Protein AF-A0A6A6LQP9-F1 (afdb_monomer_lite)

Secondary structure (DSSP, 8-state):
--HHHHHHHHHHHHHH--SHHHHHHHHHHHHHHHHT-GGGG-HHHHHHTTTS-HHHHHHHHGGG-HHHHHHHHHTHHHHHHHHTT-TTTGGGTS----------------------

pLDDT: mean 73.35, std 22.36, range [30.98, 95.62]

Organism: Hevea brasiliensis (NCBI:txid3981)

Structure (mmCIF, N/CA/C/O backbone):
data_AF-A0A6A6LQ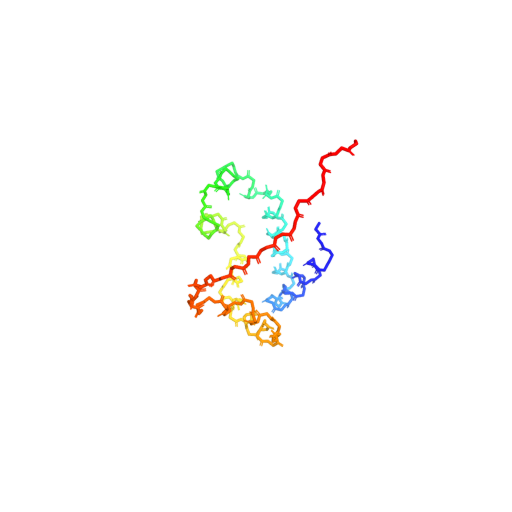P9-F1
#
_entry.id   AF-A0A6A6LQP9-F1
#
loop_
_atom_site.group_PDB
_atom_site.id
_atom_site.type_symbol
_atom_site.label_atom_id
_atom_site.label_alt_id
_atom_site.label_comp_id
_atom_site.label_asym_id
_atom_site.label_entity_id
_atom_site.label_seq_id
_atom_site.pdbx_PDB_ins_code
_atom_site.Cartn_x
_atom_site.Cartn_y
_atom_site.Cartn_z
_atom_site.occupancy
_atom_site.B_iso_or_equiv
_atom_site.auth_seq_id
_atom_site.auth_comp_id
_atom_site.auth_asym_id
_atom_site.auth_atom_id
_atom_site.pdbx_PDB_model_num
ATOM 1 N N . MET A 1 1 ? 0.864 14.397 0.544 1.00 65.31 1 MET A N 1
ATOM 2 C CA . MET A 1 1 ? -0.385 13.623 0.436 1.00 65.31 1 MET A CA 1
ATOM 3 C C . MET A 1 1 ? -1.518 14.597 0.645 1.00 65.31 1 MET A C 1
ATOM 5 O O . MET A 1 1 ? -1.361 15.474 1.483 1.00 65.31 1 MET A O 1
ATOM 9 N N . ASP A 1 2 ? -2.573 14.489 -0.145 1.00 89.94 2 ASP A N 1
ATOM 10 C CA . ASP A 1 2 ? -3.733 15.362 -0.023 1.00 89.94 2 ASP A CA 1
ATOM 11 C C . ASP A 1 2 ? -4.477 15.123 1.314 1.00 89.94 2 ASP A C 1
ATOM 13 O O . ASP A 1 2 ? -4.522 13.990 1.814 1.00 89.94 2 ASP A O 1
ATOM 17 N N . GLU A 1 3 ? -4.971 16.196 1.938 1.00 85.88 3 GLU A N 1
ATOM 18 C CA . GLU A 1 3 ? -5.612 16.149 3.262 1.00 85.88 3 GLU A CA 1
ATOM 19 C C . GLU A 1 3 ? -6.962 15.425 3.217 1.00 85.88 3 GLU A C 1
ATOM 21 O O . GLU A 1 3 ? -7.267 14.626 4.111 1.00 85.88 3 GLU A O 1
ATOM 26 N N . GLU A 1 4 ? -7.736 15.649 2.157 1.00 88.19 4 GLU A N 1
ATOM 27 C CA . GLU A 1 4 ? -9.027 15.007 1.931 1.00 88.19 4 GLU A CA 1
ATOM 28 C C . GLU A 1 4 ? -8.827 13.506 1.717 1.00 88.19 4 GLU A C 1
ATOM 30 O O . GLU A 1 4 ? -9.407 12.694 2.440 1.00 88.19 4 GLU A O 1
ATOM 35 N N . VAL A 1 5 ? -7.880 13.128 0.851 1.00 81.62 5 VAL A N 1
ATOM 36 C CA . VAL A 1 5 ? -7.517 11.718 0.616 1.00 81.62 5 VAL A CA 1
ATOM 37 C C . VAL A 1 5 ? -7.070 11.030 1.908 1.00 81.62 5 VAL A C 1
ATOM 39 O O . VAL A 1 5 ? -7.424 9.880 2.179 1.00 81.62 5 VAL A O 1
ATOM 42 N N . SER A 1 6 ? -6.285 11.723 2.735 1.00 83.69 6 SER A N 1
ATOM 43 C CA . SER A 1 6 ? -5.815 11.176 4.012 1.00 83.69 6 SER A CA 1
ATOM 44 C C . SER A 1 6 ? -6.963 10.973 5.000 1.00 83.69 6 SER A C 1
ATOM 46 O O . SER A 1 6 ? -7.020 9.950 5.687 1.00 83.69 6 SER A O 1
ATOM 48 N N . THR A 1 7 ? -7.888 11.929 5.051 1.00 86.44 7 THR A N 1
ATOM 49 C CA . THR A 1 7 ? -9.069 11.881 5.915 1.00 86.44 7 THR A CA 1
ATOM 50 C C . THR A 1 7 ? -10.018 10.762 5.496 1.00 86.44 7 THR A C 1
ATOM 52 O O . THR A 1 7 ? -10.447 9.976 6.347 1.00 86.44 7 THR A O 1
ATOM 55 N N . GLU A 1 8 ? -10.299 10.629 4.199 1.00 87.38 8 GLU A N 1
ATOM 56 C CA . GLU A 1 8 ? -11.159 9.565 3.677 1.00 87.38 8 GLU A CA 1
ATOM 57 C C . GLU A 1 8 ? -10.548 8.179 3.877 1.00 87.38 8 GLU A C 1
ATOM 59 O O . GLU A 1 8 ? -11.244 7.276 4.344 1.00 87.38 8 GLU A O 1
ATOM 64 N N . ARG A 1 9 ? -9.232 8.008 3.683 1.00 86.94 9 ARG A N 1
ATOM 65 C CA . ARG A 1 9 ? -8.555 6.734 3.995 1.00 86.94 9 ARG A CA 1
ATOM 66 C C . ARG A 1 9 ? -8.800 6.303 5.441 1.00 86.94 9 ARG A C 1
ATOM 68 O O . ARG A 1 9 ? -9.138 5.148 5.696 1.00 86.94 9 ARG A O 1
ATOM 75 N N . ILE A 1 10 ? -8.653 7.226 6.393 1.00 87.62 10 ILE A N 1
ATOM 76 C CA . ILE A 1 10 ? -8.873 6.940 7.817 1.00 87.62 10 ILE A CA 1
ATOM 77 C C . ILE A 1 10 ? -10.328 6.523 8.068 1.00 87.62 10 ILE A C 1
ATOM 79 O O . ILE A 1 10 ? -10.577 5.590 8.836 1.00 87.62 10 ILE A O 1
ATOM 83 N N . LYS A 1 11 ? -11.299 7.184 7.424 1.00 87.88 11 LYS A N 1
ATOM 84 C CA . LYS A 1 11 ? -12.715 6.804 7.522 1.00 87.88 11 LYS A CA 1
ATOM 85 C C . LYS A 1 11 ? -12.961 5.408 6.942 1.00 87.88 11 LYS A C 1
ATOM 87 O O . LYS A 1 11 ? -13.637 4.613 7.589 1.00 87.88 11 LYS A O 1
ATOM 92 N N . CYS A 1 12 ? -12.383 5.079 5.788 1.00 85.94 12 CYS A N 1
ATOM 93 C CA . CYS A 1 12 ? -12.477 3.746 5.189 1.00 85.94 12 CYS A CA 1
ATOM 94 C C . CYS A 1 12 ? -11.889 2.667 6.103 1.00 85.94 12 CYS A C 1
ATOM 96 O O . CYS A 1 12 ? -12.549 1.667 6.366 1.00 85.94 12 CYS A O 1
ATOM 98 N N . PHE A 1 13 ? -10.705 2.889 6.680 1.00 88.06 13 PHE A N 1
ATOM 99 C CA . PHE A 1 13 ? -10.076 1.901 7.565 1.00 88.06 13 PHE A CA 1
ATOM 100 C C . PHE A 1 13 ? -10.887 1.669 8.843 1.00 88.06 13 PHE A C 1
ATOM 102 O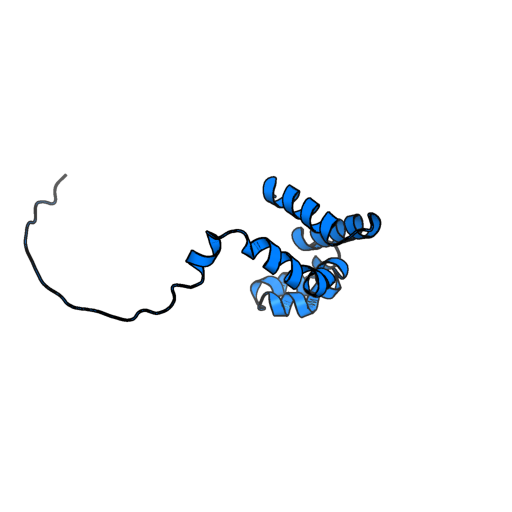 O . PHE A 1 13 ? -10.923 0.549 9.340 1.00 88.06 13 PHE A O 1
ATOM 109 N N . ARG A 1 14 ? -11.586 2.691 9.356 1.00 89.06 14 ARG A N 1
ATOM 110 C CA . ARG A 1 14 ? -12.532 2.528 10.475 1.00 89.06 14 ARG A CA 1
ATOM 111 C C . ARG A 1 14 ? -13.770 1.713 10.126 1.00 89.06 14 ARG A C 1
ATOM 113 O O . ARG A 1 14 ? -14.314 1.078 11.021 1.00 89.06 14 ARG A O 1
ATOM 120 N N . ARG A 1 15 ? -14.216 1.750 8.868 1.00 87.12 15 ARG A N 1
ATOM 121 C CA . ARG A 1 15 ? -15.346 0.941 8.390 1.00 87.12 15 ARG A CA 1
ATOM 122 C C . ARG A 1 15 ? -14.930 -0.513 8.180 1.00 87.12 15 ARG A C 1
ATOM 124 O O . ARG A 1 15 ? -15.614 -1.402 8.664 1.00 87.12 15 ARG A O 1
ATOM 131 N N . ILE A 1 16 ? -13.784 -0.732 7.534 1.00 85.00 16 ILE A N 1
ATOM 132 C CA . ILE A 1 16 ? -13.286 -2.074 7.198 1.00 85.00 16 ILE A CA 1
ATOM 133 C C . ILE A 1 16 ? -12.778 -2.813 8.446 1.00 85.00 16 ILE A C 1
ATOM 135 O O . ILE A 1 16 ? -13.090 -3.984 8.640 1.00 85.00 16 ILE A O 1
ATOM 139 N N . PHE A 1 17 ? -12.027 -2.138 9.323 1.00 87.31 17 PHE A N 1
ATOM 140 C CA . PHE A 1 17 ? -11.453 -2.757 10.518 1.00 87.31 17 PHE A CA 1
ATOM 141 C C . PHE A 1 17 ? -12.088 -2.211 11.790 1.00 87.31 17 PHE A C 1
ATOM 143 O O . PHE A 1 17 ? -11.842 -1.077 12.219 1.00 87.31 17 PHE A O 1
ATOM 150 N N . SER A 1 18 ? -12.857 -3.071 12.454 1.00 86.81 18 SER A N 1
ATOM 151 C CA . SER A 1 18 ? -13.423 -2.770 13.771 1.00 86.81 18 SER A CA 1
ATOM 152 C C . SER A 1 18 ? -12.350 -2.737 14.870 1.00 86.81 18 SER A C 1
ATOM 154 O O . SER A 1 18 ? -12.471 -1.961 15.822 1.00 86.81 18 SER A O 1
ATOM 156 N N . ASN A 1 19 ? -11.270 -3.514 14.726 1.00 91.69 19 ASN A N 1
ATOM 157 C CA . ASN A 1 19 ? -10.161 -3.575 15.678 1.00 91.69 19 ASN A CA 1
ATOM 158 C C . ASN A 1 19 ? -9.161 -2.417 15.462 1.00 91.69 19 ASN A C 1
ATOM 160 O O . ASN A 1 19 ? -8.713 -2.169 14.345 1.00 91.69 19 ASN A O 1
ATOM 164 N N . GLU A 1 20 ? -8.796 -1.707 16.535 1.00 93.56 20 GLU A N 1
ATOM 165 C CA . GLU A 1 20 ? -7.817 -0.606 16.480 1.00 93.56 20 GLU A CA 1
ATOM 166 C C . GLU A 1 20 ? -6.413 -1.077 16.080 1.00 93.56 20 GLU A C 1
ATOM 168 O O . GLU A 1 20 ? -5.758 -0.412 15.283 1.00 93.56 20 GLU A O 1
ATOM 173 N N . ASP A 1 21 ? -5.970 -2.240 16.553 1.00 95.62 21 ASP A N 1
ATOM 174 C CA . ASP A 1 21 ? -4.656 -2.789 16.214 1.00 95.62 21 ASP A CA 1
ATOM 175 C C . ASP A 1 21 ? -4.568 -3.128 14.720 1.00 95.62 21 ASP A C 1
ATOM 177 O O . ASP A 1 21 ? -3.543 -2.889 14.080 1.00 95.62 21 ASP A O 1
ATOM 181 N N . GLU A 1 22 ? -5.657 -3.632 14.129 1.00 94.06 22 GLU A N 1
ATOM 182 C CA . GLU A 1 22 ? -5.745 -3.867 12.682 1.00 94.06 22 GLU A CA 1
ATOM 183 C C . GLU A 1 22 ? -5.702 -2.550 11.903 1.00 94.06 22 GLU A C 1
ATOM 185 O O . GLU A 1 22 ? -4.972 -2.453 10.919 1.00 94.06 22 GLU A O 1
ATOM 190 N N . ARG A 1 23 ? -6.393 -1.500 12.372 1.00 93.50 23 ARG A N 1
ATOM 191 C CA . ARG A 1 23 ? -6.315 -0.162 11.758 1.00 93.50 23 ARG A CA 1
ATOM 192 C C . ARG A 1 23 ? -4.902 0.402 11.782 1.00 93.50 23 ARG A C 1
ATOM 194 O O . ARG A 1 23 ? -4.449 0.940 10.771 1.00 93.50 23 ARG A O 1
ATOM 201 N N . ILE A 1 24 ? -4.214 0.294 12.919 1.00 94.69 24 ILE A N 1
ATOM 202 C CA . ILE A 1 24 ? -2.834 0.767 13.076 1.00 94.69 24 ILE A CA 1
ATOM 203 C C . ILE A 1 24 ? -1.919 0.022 12.105 1.00 94.69 24 ILE A C 1
ATOM 205 O O . ILE A 1 24 ? -1.167 0.655 11.366 1.00 94.69 24 ILE A O 1
ATOM 209 N N . ARG A 1 25 ? -2.027 -1.308 12.050 1.00 95.44 25 ARG A N 1
ATOM 210 C CA . ARG A 1 25 ? -1.217 -2.138 11.152 1.00 95.44 25 ARG A CA 1
ATOM 211 C C . ARG A 1 25 ? -1.511 -1.874 9.678 1.00 95.44 25 ARG A C 1
ATOM 213 O O . ARG A 1 25 ? -0.575 -1.747 8.902 1.00 95.44 25 ARG A O 1
ATOM 220 N N . ALA A 1 26 ? -2.775 -1.718 9.292 1.00 92.94 26 ALA A N 1
ATOM 221 C CA . ALA A 1 26 ? -3.135 -1.373 7.919 1.00 92.94 26 ALA A CA 1
ATOM 222 C C . ALA A 1 26 ? -2.594 0.006 7.511 1.00 92.94 26 ALA A C 1
ATOM 224 O O . ALA A 1 26 ? -2.198 0.211 6.366 1.00 92.94 26 ALA A O 1
ATOM 225 N N . ASN A 1 27 ? -2.544 0.963 8.442 1.00 92.56 27 ASN A N 1
ATOM 226 C CA . ASN A 1 27 ? -1.951 2.278 8.194 1.00 92.56 27 ASN A CA 1
ATOM 227 C C . ASN A 1 27 ? -0.423 2.200 8.050 1.00 92.56 27 ASN A C 1
ATOM 229 O O . ASN A 1 27 ? 0.139 2.897 7.209 1.00 92.56 27 ASN A O 1
ATOM 233 N N . ASP A 1 28 ? 0.239 1.328 8.813 1.00 95.06 28 ASP A N 1
ATOM 234 C CA . ASP A 1 28 ? 1.673 1.054 8.659 1.00 95.06 28 ASP A CA 1
ATOM 235 C C . ASP A 1 28 ? 1.988 0.365 7.319 1.00 95.06 28 ASP A C 1
ATOM 237 O O . ASP A 1 28 ? 2.875 0.802 6.586 1.00 95.06 28 ASP A O 1
ATOM 241 N N . GLU A 1 29 ? 1.203 -0.644 6.929 1.00 95.44 29 GLU A N 1
ATOM 242 C CA . GLU A 1 29 ? 1.293 -1.276 5.607 1.00 95.44 29 GLU A CA 1
ATOM 243 C C . GLU A 1 29 ? 1.103 -0.247 4.484 1.00 95.44 29 GLU A C 1
ATOM 245 O O . GLU A 1 29 ? 1.884 -0.209 3.531 1.00 95.44 29 GLU A O 1
ATOM 250 N N . PHE A 1 30 ? 0.114 0.642 4.624 1.00 92.56 30 PHE A N 1
ATOM 251 C CA . PHE A 1 30 ? -0.142 1.719 3.669 1.00 92.56 30 PHE A CA 1
ATOM 252 C C . PHE A 1 30 ? 1.029 2.699 3.571 1.00 92.56 30 PHE A C 1
ATOM 254 O O . PHE A 1 30 ? 1.397 3.109 2.465 1.00 92.56 30 PHE A O 1
ATOM 261 N N . ALA A 1 31 ? 1.619 3.079 4.706 1.00 93.62 31 ALA A N 1
ATOM 262 C CA . ALA A 1 31 ? 2.786 3.949 4.737 1.00 93.62 31 ALA A CA 1
ATOM 263 C C . ALA A 1 31 ? 3.976 3.287 4.034 1.00 93.62 31 ALA A C 1
ATOM 265 O O . ALA A 1 31 ? 4.596 3.912 3.173 1.00 93.62 31 ALA A O 1
ATOM 266 N N . ASN A 1 32 ? 4.238 2.011 4.329 1.00 93.81 32 ASN A N 1
ATOM 267 C CA . ASN A 1 32 ? 5.323 1.260 3.708 1.00 93.81 32 ASN A CA 1
ATOM 268 C C . ASN A 1 32 ? 5.143 1.106 2.196 1.00 93.81 32 ASN A C 1
ATOM 270 O O . ASN A 1 32 ? 6.079 1.355 1.437 1.00 93.81 32 ASN A O 1
ATOM 274 N N . PHE A 1 33 ? 3.932 0.776 1.746 1.00 92.31 33 PHE A N 1
ATOM 275 C CA . PHE A 1 33 ? 3.593 0.726 0.326 1.00 92.31 33 PHE A CA 1
ATOM 276 C C . PHE A 1 33 ? 3.797 2.088 -0.356 1.00 92.31 33 PHE A C 1
ATOM 278 O O . PHE A 1 33 ? 4.526 2.193 -1.343 1.00 92.31 33 PHE A O 1
ATOM 285 N N . SER A 1 34 ? 3.208 3.150 0.202 1.00 90.06 34 SER A N 1
ATOM 286 C CA . SER A 1 34 ? 3.224 4.493 -0.396 1.00 90.06 34 SER A CA 1
ATOM 287 C C . SER A 1 34 ? 4.627 5.091 -0.478 1.00 90.06 34 SER A C 1
ATOM 289 O O . SER A 1 34 ? 4.950 5.802 -1.430 1.00 90.06 34 SER A O 1
ATOM 291 N N . LEU A 1 35 ? 5.463 4.813 0.523 1.00 92.56 35 LEU A N 1
ATOM 292 C CA . LEU A 1 35 ? 6.835 5.307 0.602 1.00 92.56 35 LEU A CA 1
ATOM 293 C C . LEU A 1 35 ? 7.848 4.373 -0.065 1.00 92.56 35 LEU A C 1
ATOM 295 O O . LEU A 1 35 ? 9.028 4.717 -0.107 1.00 92.56 35 LEU A O 1
ATOM 299 N N . LYS A 1 36 ? 7.410 3.217 -0.587 1.00 94.12 36 LYS A N 1
ATOM 300 C CA . LYS A 1 36 ? 8.292 2.150 -1.088 1.00 94.12 36 LYS A CA 1
ATOM 301 C C . LYS A 1 36 ? 9.357 1.791 -0.046 1.00 94.12 36 LYS A C 1
ATOM 303 O O . LYS A 1 36 ? 10.543 1.700 -0.351 1.00 94.12 36 LYS A O 1
ATOM 308 N N . SER A 1 37 ? 8.929 1.663 1.208 1.00 95.06 37 SER A N 1
ATOM 309 C CA . SER A 1 37 ? 9.778 1.354 2.356 1.00 95.06 37 SER A CA 1
ATOM 310 C C . SER A 1 37 ? 9.494 -0.040 2.907 1.00 95.06 37 SER A C 1
ATOM 312 O O . SER A 1 37 ? 8.550 -0.723 2.498 1.00 95.06 37 SER A O 1
ATOM 314 N N . GLY A 1 38 ? 10.345 -0.486 3.834 1.00 94.12 38 GLY A N 1
ATOM 315 C CA . GLY A 1 38 ? 10.219 -1.808 4.435 1.00 94.12 38 GLY A CA 1
ATOM 316 C C . GLY A 1 38 ? 10.263 -2.902 3.358 1.00 94.12 38 GLY A C 1
ATOM 317 O O . GLY A 1 38 ? 11.159 -2.867 2.513 1.00 94.12 38 GLY A O 1
ATOM 318 N N . PRO A 1 39 ? 9.304 -3.841 3.333 1.00 90.75 39 PRO A N 1
ATOM 319 C CA . PRO A 1 39 ? 9.273 -4.895 2.320 1.00 90.75 39 PRO A CA 1
ATOM 320 C C . PRO A 1 39 ? 9.083 -4.393 0.878 1.00 90.75 39 PRO A C 1
ATOM 322 O O . PRO A 1 39 ? 9.483 -5.071 -0.061 1.00 90.75 39 PRO A O 1
ATOM 325 N N . PHE A 1 40 ? 8.507 -3.200 0.684 1.00 93.56 40 PHE A N 1
ATOM 326 C CA . PHE A 1 40 ? 8.317 -2.609 -0.647 1.00 93.56 40 PHE A CA 1
ATOM 327 C C . PHE A 1 40 ? 9.560 -1.879 -1.173 1.00 93.56 40 PHE A C 1
ATOM 329 O O . PHE A 1 40 ? 9.571 -1.484 -2.338 1.00 93.56 40 PHE A O 1
ATOM 336 N N . ALA A 1 41 ? 10.602 -1.729 -0.345 1.00 95.50 41 ALA A N 1
ATOM 337 C CA . ALA A 1 41 ? 11.896 -1.179 -0.755 1.00 95.50 41 ALA A CA 1
ATOM 338 C C . ALA A 1 41 ? 12.749 -2.168 -1.564 1.00 95.50 41 ALA A C 1
ATOM 340 O O . ALA A 1 41 ? 13.849 -1.821 -1.997 1.00 95.50 41 ALA A O 1
ATOM 341 N N . ASP A 1 42 ? 12.272 -3.404 -1.725 1.00 94.19 42 ASP A N 1
ATOM 342 C CA . ASP A 1 42 ? 12.962 -4.435 -2.480 1.00 94.19 42 ASP A CA 1
ATOM 343 C C . ASP A 1 42 ? 13.236 -3.972 -3.933 1.00 94.19 42 ASP A C 1
ATOM 345 O O . ASP A 1 42 ? 12.331 -3.446 -4.594 1.00 94.19 42 ASP A O 1
ATOM 349 N N . PRO A 1 43 ? 14.472 -4.119 -4.448 1.00 95.06 43 PRO A N 1
ATOM 350 C CA . PRO A 1 43 ? 14.815 -3.668 -5.794 1.00 95.06 43 PRO A CA 1
ATOM 351 C C . PRO A 1 43 ? 13.985 -4.320 -6.903 1.00 95.06 43 PRO A C 1
ATOM 353 O O . PRO A 1 43 ? 13.681 -3.643 -7.887 1.00 95.06 43 PRO A O 1
ATOM 356 N N . ASP A 1 44 ? 13.591 -5.587 -6.751 1.00 93.25 44 ASP A N 1
ATOM 357 C CA . ASP A 1 44 ? 12.763 -6.283 -7.738 1.00 93.25 44 ASP A CA 1
ATOM 358 C C . ASP A 1 44 ? 11.323 -5.755 -7.689 1.00 93.25 44 ASP A C 1
ATOM 360 O O . ASP A 1 44 ? 10.714 -5.499 -8.733 1.00 93.25 44 ASP A O 1
ATOM 364 N N . SER A 1 45 ? 10.802 -5.486 -6.487 1.00 93.25 45 SER A N 1
ATOM 365 C CA . SER A 1 45 ? 9.529 -4.780 -6.276 1.00 93.25 45 SER A CA 1
ATOM 366 C C . SER A 1 45 ? 9.533 -3.394 -6.940 1.00 93.25 45 SER A C 1
ATOM 368 O O . SER A 1 45 ? 8.681 -3.099 -7.781 1.00 93.25 45 SER A O 1
ATOM 370 N N . ILE A 1 46 ? 10.523 -2.544 -6.652 1.00 93.94 46 ILE A N 1
ATOM 371 C CA . ILE A 1 46 ? 10.596 -1.185 -7.220 1.00 93.94 46 ILE A CA 1
ATOM 372 C C . ILE A 1 46 ? 10.814 -1.225 -8.737 1.00 93.94 46 ILE A C 1
ATOM 374 O O . ILE A 1 46 ? 10.154 -0.490 -9.476 1.00 93.94 46 ILE A O 1
ATOM 378 N N . GLY A 1 47 ? 11.739 -2.068 -9.204 1.00 94.12 47 GLY A N 1
ATOM 379 C CA . GLY A 1 47 ? 12.116 -2.163 -10.613 1.00 94.12 47 GLY A CA 1
ATOM 380 C C . GLY A 1 47 ? 10.981 -2.667 -11.503 1.00 94.12 47 GLY A C 1
ATOM 381 O O . GLY A 1 47 ? 10.879 -2.268 -12.662 1.00 94.12 47 GLY A O 1
ATOM 382 N N . SER A 1 48 ? 10.090 -3.494 -10.958 1.00 92.88 48 SER A N 1
ATOM 383 C CA . SER A 1 48 ? 8.950 -4.042 -11.693 1.00 92.88 48 SER A CA 1
ATOM 384 C C . SER A 1 48 ? 7.712 -3.140 -11.708 1.00 92.88 48 SER A C 1
ATOM 386 O O . SER A 1 48 ? 6.854 -3.333 -12.570 1.00 92.88 48 SER A O 1
ATOM 388 N N . MET A 1 49 ? 7.626 -2.129 -10.834 1.00 88.62 49 MET A N 1
ATOM 389 C CA . MET A 1 49 ? 6.436 -1.276 -10.658 1.00 88.62 49 MET A CA 1
ATOM 390 C C . MET A 1 49 ? 5.982 -0.562 -11.941 1.00 88.62 49 MET A C 1
ATOM 392 O O . MET A 1 49 ? 4.796 -0.310 -12.127 1.00 88.62 49 MET A O 1
ATOM 396 N N . TYR A 1 50 ? 6.924 -0.229 -12.823 1.00 85.31 50 TYR A N 1
ATOM 397 C CA . TYR A 1 50 ? 6.654 0.495 -14.073 1.00 85.31 50 TYR A CA 1
ATOM 398 C C . TYR A 1 50 ? 6.669 -0.403 -15.315 1.00 85.31 50 TYR A C 1
ATOM 400 O O . TYR A 1 50 ? 6.446 0.072 -16.425 1.00 85.31 50 TYR A O 1
ATOM 408 N N . VAL A 1 51 ? 6.979 -1.687 -15.136 1.00 93.00 51 VAL A N 1
ATOM 409 C CA . VAL A 1 51 ? 7.165 -2.655 -16.226 1.00 93.00 51 VAL A CA 1
ATOM 410 C C . VAL A 1 51 ? 6.023 -3.663 -16.256 1.00 93.00 51 VAL A C 1
ATOM 412 O O . VAL A 1 51 ? 5.598 -4.099 -17.324 1.00 93.00 51 VAL A O 1
ATOM 415 N N . ILE A 1 52 ? 5.533 -4.048 -15.080 1.00 92.25 52 ILE A N 1
ATOM 416 C CA . ILE A 1 52 ? 4.467 -5.026 -14.913 1.00 92.25 52 ILE A CA 1
ATOM 417 C C . ILE A 1 52 ? 3.133 -4.290 -14.746 1.00 92.25 52 ILE A C 1
ATOM 419 O O . ILE A 1 52 ? 3.068 -3.226 -14.138 1.00 92.25 52 ILE A O 1
ATOM 423 N N . ASP A 1 53 ? 2.060 -4.881 -15.278 1.00 92.50 53 ASP A N 1
ATOM 424 C CA . ASP A 1 53 ? 0.691 -4.435 -15.011 1.00 92.50 53 ASP A CA 1
ATOM 425 C C . ASP A 1 53 ? 0.445 -4.282 -13.491 1.00 92.50 53 ASP A C 1
ATOM 427 O O . ASP A 1 53 ? 0.803 -5.193 -12.736 1.00 92.50 53 ASP A O 1
ATOM 431 N N . PRO A 1 54 ? -0.191 -3.190 -13.022 1.00 88.38 54 PRO A N 1
ATOM 432 C CA . PRO A 1 54 ? -0.364 -2.934 -11.593 1.00 88.38 54 PRO A CA 1
ATOM 433 C C . PRO A 1 54 ? -1.033 -4.073 -10.816 1.00 88.38 54 PRO A C 1
ATOM 435 O O . PRO A 1 54 ? -0.635 -4.344 -9.684 1.00 88.38 54 PRO A O 1
ATOM 438 N N . ARG A 1 55 ? -2.002 -4.791 -11.408 1.00 88.12 55 ARG A N 1
ATOM 439 C CA . ARG A 1 55 ? -2.661 -5.923 -10.733 1.00 88.12 55 ARG A CA 1
ATOM 440 C C . ARG A 1 55 ? -1.729 -7.118 -10.610 1.00 88.12 55 ARG A C 1
ATOM 442 O O . ARG A 1 55 ? -1.710 -7.779 -9.578 1.00 88.12 55 ARG A O 1
ATOM 449 N N . LYS A 1 56 ? -0.929 -7.391 -11.644 1.00 90.94 56 LYS A N 1
ATOM 450 C CA . LYS A 1 56 ? 0.093 -8.448 -11.592 1.00 90.94 56 LYS A CA 1
ATOM 451 C C . LYS A 1 56 ? 1.202 -8.110 -10.598 1.00 90.94 56 LYS A C 1
ATOM 453 O O . LYS A 1 56 ? 1.625 -8.990 -9.858 1.00 90.94 56 LYS A O 1
ATOM 458 N N . TRP A 1 57 ? 1.637 -6.851 -10.548 1.00 93.94 57 TRP A N 1
ATOM 459 C CA . TRP A 1 57 ? 2.595 -6.387 -9.544 1.00 93.94 57 TRP A CA 1
ATOM 460 C C . TRP A 1 57 ? 2.039 -6.580 -8.131 1.00 93.94 57 TRP A C 1
ATOM 462 O O . TRP A 1 57 ? 2.699 -7.177 -7.281 1.00 93.94 57 TRP A O 1
ATOM 472 N N . TRP A 1 58 ? 0.788 -6.164 -7.909 1.00 92.69 58 TRP A N 1
ATOM 473 C CA . TRP A 1 58 ? 0.106 -6.346 -6.631 1.00 92.69 58 TRP A CA 1
ATOM 474 C C . TRP A 1 58 ? -0.020 -7.827 -6.254 1.00 92.69 58 TRP A C 1
ATOM 476 O O . TRP A 1 58 ? 0.280 -8.189 -5.125 1.00 92.69 58 TRP A O 1
ATOM 486 N N . ALA A 1 59 ? -0.325 -8.717 -7.200 1.00 91.00 59 ALA A N 1
ATOM 487 C CA . ALA A 1 59 ? -0.359 -10.158 -6.942 1.00 91.00 59 ALA A CA 1
ATOM 488 C C . ALA A 1 59 ? 1.007 -10.751 -6.531 1.00 91.00 59 ALA A C 1
ATOM 490 O O . ALA A 1 59 ? 1.048 -11.736 -5.796 1.00 91.00 59 ALA A O 1
ATOM 491 N N . CYS A 1 60 ? 2.122 -10.179 -6.998 1.00 91.69 60 CYS A N 1
ATOM 492 C CA . CYS A 1 60 ? 3.470 -10.654 -6.672 1.00 91.69 60 CYS A CA 1
ATOM 493 C C . CYS A 1 60 ? 4.013 -10.092 -5.350 1.00 91.69 60 CYS A C 1
ATOM 495 O O . CYS A 1 60 ? 4.675 -10.820 -4.614 1.00 91.69 60 CYS A O 1
ATOM 497 N N . PHE A 1 61 ? 3.757 -8.814 -5.055 1.00 92.94 61 PHE A N 1
ATOM 498 C CA . PHE A 1 61 ? 4.387 -8.106 -3.930 1.00 92.94 61 PHE A CA 1
ATOM 499 C C . PHE A 1 61 ? 3.404 -7.671 -2.835 1.00 92.94 61 PHE A C 1
ATOM 501 O O . PHE A 1 61 ? 3.831 -7.357 -1.722 1.00 92.94 61 PHE A O 1
ATOM 508 N N . GLY A 1 62 ? 2.098 -7.690 -3.114 1.00 91.06 62 GLY A N 1
ATOM 509 C CA . GLY A 1 62 ? 1.024 -7.283 -2.202 1.00 91.06 62 GLY A CA 1
ATOM 510 C C . GLY A 1 62 ? 0.880 -8.178 -0.971 1.00 91.06 62 GLY A C 1
ATOM 511 O O . GLY A 1 62 ? 0.378 -7.728 0.055 1.00 91.06 62 GLY A O 1
ATOM 512 N N . SER A 1 63 ? 1.452 -9.389 -0.983 1.00 92.88 63 SER A N 1
ATOM 513 C CA . SER A 1 63 ? 1.542 -10.247 0.210 1.00 92.88 63 SER A CA 1
ATOM 514 C C . SER A 1 63 ? 2.305 -9.603 1.374 1.00 92.88 63 SER A C 1
ATOM 516 O O . SER A 1 63 ? 2.167 -10.043 2.513 1.00 92.88 63 SER A O 1
ATOM 518 N N . ASN A 1 64 ? 3.108 -8.567 1.106 1.00 93.31 64 ASN A N 1
ATOM 519 C CA . ASN A 1 64 ? 3.775 -7.766 2.133 1.00 93.31 64 ASN A CA 1
ATOM 520 C C . ASN A 1 64 ? 2.847 -6.776 2.857 1.00 93.31 64 ASN A C 1
ATOM 522 O O . ASN A 1 64 ? 3.259 -6.171 3.845 1.00 93.31 64 ASN A O 1
ATOM 526 N N . ALA A 1 65 ? 1.614 -6.613 2.381 1.00 94.44 65 ALA A N 1
ATOM 527 C CA . ALA A 1 65 ? 0.566 -5.818 3.001 1.00 94.44 65 ALA A CA 1
ATOM 528 C C . ALA A 1 65 ? -0.717 -6.661 3.149 1.00 94.44 65 ALA A C 1
ATOM 530 O O . ALA A 1 65 ? -1.704 -6.426 2.446 1.00 94.44 65 ALA A O 1
ATOM 531 N N . PRO A 1 66 ? -0.714 -7.693 4.015 1.00 93.06 66 PRO A N 1
ATOM 532 C CA . PRO A 1 66 ? -1.817 -8.646 4.114 1.00 93.06 66 PRO A CA 1
ATOM 533 C C . PRO A 1 66 ? -3.153 -8.011 4.526 1.00 93.06 66 PRO A C 1
ATOM 535 O O . PRO A 1 66 ? -4.198 -8.471 4.065 1.00 93.06 66 PRO A O 1
ATOM 538 N N . LEU A 1 67 ? -3.154 -6.961 5.356 1.00 92.38 67 LEU A N 1
ATOM 539 C CA . LEU A 1 67 ? -4.394 -6.272 5.721 1.00 92.38 67 LEU A CA 1
ATOM 540 C C . LEU A 1 67 ? -4.924 -5.459 4.543 1.00 92.38 67 LEU A C 1
ATOM 542 O O . LEU A 1 67 ? -6.121 -5.520 4.272 1.00 92.38 67 LEU A O 1
ATOM 546 N N . LEU A 1 68 ? -4.056 -4.768 3.798 1.00 90.00 68 LEU A N 1
ATOM 547 C CA . LEU A 1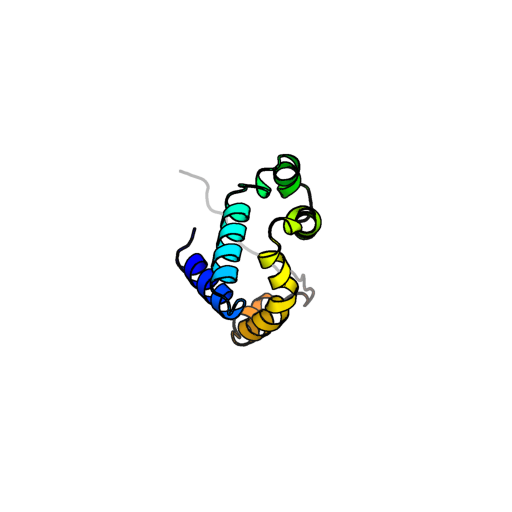 68 ? -4.474 -4.082 2.569 1.00 90.00 68 LEU A CA 1
ATOM 548 C C . LEU A 1 68 ? -4.980 -5.065 1.507 1.00 90.00 68 LEU A C 1
ATOM 550 O O . LEU A 1 68 ? -5.998 -4.802 0.875 1.00 90.00 68 LEU A O 1
ATOM 554 N N . GLN A 1 69 ? -4.324 -6.217 1.345 1.00 89.00 69 GLN A N 1
ATOM 555 C CA . GLN A 1 69 ? -4.761 -7.264 0.420 1.00 89.00 69 GLN A CA 1
ATOM 556 C C . GLN A 1 69 ? -6.143 -7.815 0.805 1.00 89.00 69 GLN A C 1
ATOM 558 O O . GLN A 1 69 ? -6.969 -8.068 -0.065 1.00 89.00 69 GLN A O 1
ATOM 563 N N . SER A 1 70 ? -6.429 -7.953 2.105 1.00 85.38 70 SER A N 1
ATOM 564 C CA . SER A 1 70 ? -7.735 -8.431 2.585 1.00 85.38 70 SER A CA 1
ATOM 565 C C . SER A 1 70 ? -8.893 -7.465 2.299 1.00 85.38 70 SER A C 1
ATOM 567 O O . SER A 1 70 ? -10.043 -7.892 2.211 1.00 85.38 70 SER A O 1
ATOM 569 N N . MET A 1 71 ? -8.609 -6.173 2.086 1.00 77.19 71 MET A N 1
ATOM 570 C CA . MET A 1 71 ? -9.630 -5.190 1.697 1.00 77.19 71 MET A CA 1
ATOM 571 C C . MET A 1 71 ? -10.192 -5.451 0.302 1.00 77.19 71 MET A C 1
ATOM 573 O O . MET A 1 71 ? -11.304 -5.022 0.016 1.00 77.19 71 MET A O 1
ATOM 577 N N . GLU A 1 72 ? -9.445 -6.124 -0.573 1.00 64.75 72 GLU A N 1
ATOM 578 C CA . GLU A 1 72 ? -9.926 -6.471 -1.912 1.00 64.75 72 GLU A CA 1
ATOM 579 C C . GLU A 1 72 ? -11.114 -7.444 -1.837 1.00 64.75 72 GLU A C 1
ATOM 581 O O . GLU A 1 72 ? -12.056 -7.337 -2.616 1.00 64.75 72 GLU A O 1
ATOM 586 N N . ASP A 1 73 ? -11.110 -8.326 -0.836 1.00 58.12 73 ASP A N 1
ATOM 587 C CA . ASP A 1 73 ? -12.153 -9.331 -0.615 1.00 58.12 73 ASP A CA 1
ATOM 588 C C . ASP A 1 73 ? -13.333 -8.775 0.209 1.00 58.12 73 ASP A C 1
ATOM 590 O O . ASP A 1 73 ? -14.494 -9.085 -0.047 1.00 58.12 73 ASP A O 1
ATOM 594 N N . VAL A 1 74 ? -13.055 -7.889 1.176 1.00 53.34 74 VAL A N 1
ATOM 595 C CA . VAL A 1 74 ? -14.072 -7.338 2.096 1.00 53.34 74 VAL A CA 1
ATOM 596 C C . VAL A 1 74 ? -14.681 -6.02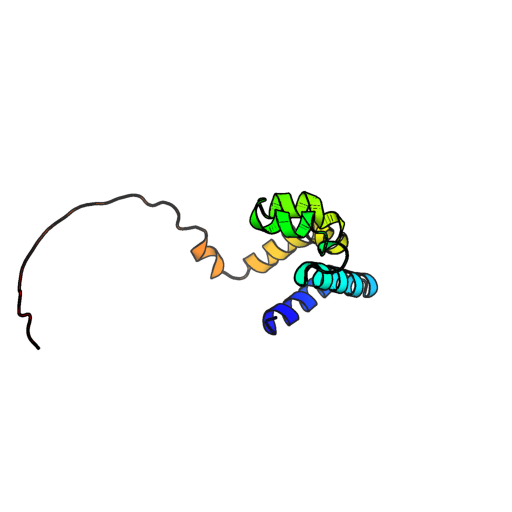0 1.594 1.00 53.34 74 VAL A C 1
ATOM 598 O O . VAL A 1 74 ? -15.870 -5.770 1.771 1.00 53.34 74 VAL A O 1
ATOM 601 N N . GLY A 1 75 ? -13.881 -5.159 0.965 1.00 49.34 75 GLY A N 1
ATOM 602 C CA . GLY A 1 75 ? -14.217 -3.761 0.682 1.00 49.34 75 GLY A CA 1
ATOM 603 C C . GLY A 1 75 ? -14.655 -3.465 -0.751 1.00 49.34 75 GLY A C 1
ATOM 604 O O . GLY A 1 75 ? -15.369 -2.488 -0.954 1.00 49.34 75 GLY A O 1
ATOM 605 N N . VAL A 1 76 ? -14.306 -4.288 -1.749 1.00 52.59 76 VAL A N 1
ATOM 606 C CA . VAL A 1 76 ? -14.740 -4.048 -3.144 1.00 52.59 76 VAL A CA 1
ATOM 607 C C . VAL A 1 76 ? -16.263 -4.157 -3.279 1.00 52.59 76 VAL A C 1
ATOM 609 O O . VAL A 1 76 ? -16.871 -3.381 -4.011 1.00 52.59 76 VAL A O 1
ATOM 612 N N . LEU A 1 77 ? -16.899 -5.058 -2.524 1.00 45.38 77 LEU A N 1
ATOM 613 C CA . LEU A 1 77 ? -18.353 -5.246 -2.558 1.00 45.38 77 LEU A CA 1
ATOM 614 C C . LEU A 1 77 ? -19.120 -4.186 -1.752 1.00 45.38 77 LEU A C 1
ATOM 616 O O . LEU A 1 77 ? -20.241 -3.841 -2.116 1.00 45.38 77 LEU A O 1
ATOM 620 N N . GLU A 1 78 ? -18.542 -3.637 -0.683 1.00 46.22 78 GLU A N 1
ATOM 621 C CA . GLU A 1 78 ? -19.201 -2.605 0.131 1.00 46.22 78 GLU A CA 1
ATOM 622 C C . GLU A 1 78 ? -18.940 -1.185 -0.403 1.00 46.22 78 GLU A C 1
ATOM 624 O O . GLU A 1 78 ? -19.836 -0.346 -0.396 1.00 46.22 78 GLU A O 1
ATOM 629 N N . PHE A 1 79 ? -17.748 -0.920 -0.949 1.00 47.72 79 PHE A N 1
ATOM 630 C CA . PHE A 1 79 ? -17.388 0.381 -1.523 1.00 47.72 79 PHE A CA 1
ATOM 631 C C . PHE A 1 79 ? -18.058 0.626 -2.880 1.00 47.72 79 PHE A C 1
ATOM 633 O O . PHE A 1 79 ? -18.471 1.750 -3.148 1.00 47.72 79 PHE A O 1
ATOM 640 N N . ALA A 1 80 ? -18.253 -0.414 -3.704 1.00 49.59 80 ALA A N 1
ATOM 641 C CA . ALA A 1 80 ? -19.078 -0.302 -4.909 1.00 49.59 80 ALA A CA 1
ATOM 642 C C . ALA A 1 80 ? -20.535 0.055 -4.565 1.00 49.59 80 ALA A C 1
ATOM 644 O O . ALA A 1 80 ? -21.136 0.865 -5.259 1.00 49.59 80 ALA A O 1
ATOM 645 N N . ASN A 1 81 ? -21.071 -0.475 -3.458 1.00 48.44 81 ASN A N 1
ATOM 646 C CA . ASN A 1 81 ? -22.406 -0.111 -2.974 1.00 48.44 81 ASN A CA 1
ATOM 647 C C . ASN A 1 81 ? -22.477 1.323 -2.416 1.00 48.44 81 ASN A C 1
ATOM 649 O O . ASN A 1 81 ? -23.526 1.942 -2.521 1.00 48.44 81 ASN A O 1
ATOM 653 N N . LEU A 1 82 ? -21.387 1.871 -1.864 1.00 44.16 82 LEU A N 1
ATOM 654 C CA . LEU A 1 82 ? -21.340 3.258 -1.367 1.00 44.16 82 LEU A CA 1
ATOM 655 C C . LEU A 1 82 ? -21.030 4.292 -2.464 1.00 44.16 82 LEU A C 1
ATOM 657 O O . LEU A 1 82 ? -21.453 5.436 -2.351 1.00 44.16 82 LEU A O 1
ATOM 661 N N . SER A 1 83 ? -20.321 3.896 -3.525 1.00 45.88 83 SER A N 1
ATOM 662 C CA . SER A 1 83 ? -20.096 4.724 -4.720 1.00 45.88 83 SER A CA 1
ATOM 663 C C . SER A 1 83 ? -21.313 4.764 -5.660 1.00 45.88 83 SER A C 1
ATOM 665 O O . SER A 1 83 ? -21.329 5.579 -6.576 1.00 45.88 83 SER A O 1
ATOM 667 N N . LEU A 1 84 ? -22.308 3.890 -5.458 1.00 43.47 84 LEU A N 1
ATOM 668 C CA . LEU A 1 84 ? -23.544 3.804 -6.251 1.00 43.47 84 LEU A CA 1
ATOM 669 C C . LEU A 1 84 ? -24.620 4.832 -5.848 1.00 43.47 84 LEU A C 1
AT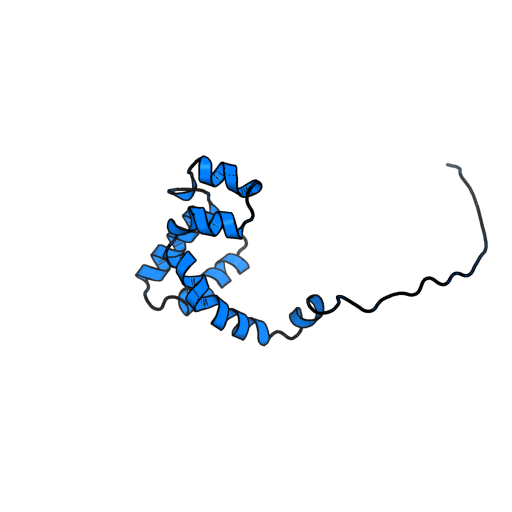OM 671 O O . LEU A 1 84 ? -25.589 4.998 -6.582 1.00 43.47 84 LEU A O 1
ATOM 675 N N . ASP A 1 85 ? -24.455 5.541 -4.725 1.00 48.53 85 ASP A N 1
ATOM 676 C CA . ASP A 1 85 ? -25.369 6.618 -4.303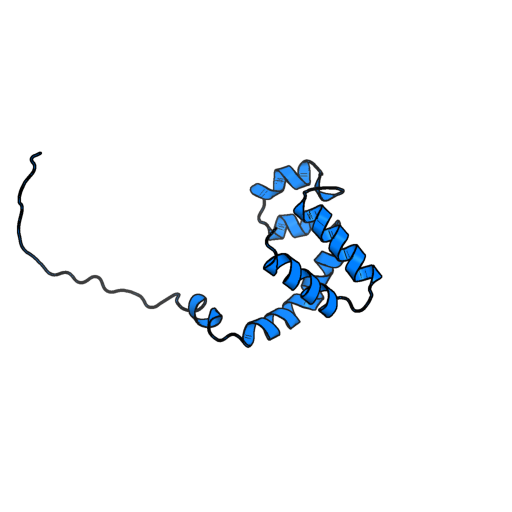 1.00 48.53 85 ASP A CA 1
ATOM 677 C C . ASP A 1 85 ? -24.963 8.007 -4.853 1.00 48.53 85 ASP A C 1
ATOM 679 O O . ASP A 1 85 ? -25.626 9.007 -4.568 1.00 48.53 85 ASP A O 1
ATOM 683 N N . GLU A 1 86 ? -23.901 8.090 -5.666 1.00 55.81 86 GLU A N 1
ATOM 684 C CA . GLU A 1 86 ? -23.482 9.312 -6.368 1.00 55.81 86 GLU A CA 1
ATOM 685 C C . GLU A 1 86 ? -23.857 9.241 -7.867 1.00 55.81 86 GLU A C 1
ATOM 687 O O . GLU A 1 86 ? -23.083 8.728 -8.680 1.00 55.81 86 GLU A O 1
ATOM 692 N N . PRO A 1 87 ? -25.022 9.781 -8.287 1.00 55.31 87 PRO A N 1
ATOM 693 C CA . PRO A 1 87 ? -25.516 9.686 -9.670 1.00 55.31 87 PRO A CA 1
ATOM 694 C C . PRO A 1 87 ? -24.646 10.421 -10.708 1.00 55.31 87 PRO A C 1
ATOM 696 O O . PRO A 1 87 ? -24.855 10.286 -11.911 1.00 55.31 87 PRO A O 1
ATOM 699 N N . GLU A 1 88 ? -23.673 11.217 -10.270 1.00 51.97 88 GLU A N 1
ATOM 700 C CA . GLU A 1 88 ? -22.823 12.026 -11.147 1.00 51.97 88 GLU A CA 1
ATOM 701 C C . GLU A 1 88 ? -21.686 11.197 -11.782 1.00 51.97 88 GLU A C 1
ATOM 703 O O . GLU A 1 88 ? -21.292 11.475 -12.919 1.00 51.97 88 GLU A O 1
ATOM 708 N N . LEU A 1 89 ? -21.218 10.126 -11.117 1.00 53.69 89 LEU A N 1
ATOM 709 C CA . LEU A 1 89 ? -20.107 9.283 -11.591 1.00 53.69 89 LEU A CA 1
ATOM 710 C C . LEU A 1 89 ? -20.537 8.193 -12.598 1.00 53.69 89 LEU A C 1
ATOM 712 O O . LEU A 1 89 ? -19.701 7.707 -13.362 1.00 53.69 89 LEU A O 1
ATOM 716 N N . GLU A 1 90 ? -21.831 7.842 -12.659 1.00 46.75 90 GLU A N 1
ATOM 717 C CA . GLU A 1 90 ? -22.384 6.935 -13.686 1.00 46.75 90 GLU A CA 1
ATOM 718 C C . GLU A 1 90 ? -22.279 7.530 -15.099 1.00 46.75 90 GLU A C 1
ATOM 720 O O . GLU A 1 90 ? -22.080 6.801 -16.069 1.00 46.75 90 GLU A O 1
ATOM 725 N N . SER A 1 91 ? -22.351 8.859 -15.230 1.00 48.47 91 SER A N 1
ATOM 726 C CA . SER A 1 91 ? -22.395 9.527 -16.538 1.00 48.47 91 SER A CA 1
ATOM 727 C C . SER A 1 91 ? -21.094 9.426 -17.348 1.00 48.47 91 SER A C 1
ATOM 729 O O . SER A 1 91 ? -21.119 9.551 -18.567 1.00 48.47 91 SER A O 1
ATOM 731 N N . ILE A 1 92 ? -19.958 9.159 -16.696 1.00 52.78 92 ILE A N 1
ATOM 732 C CA . ILE A 1 92 ? -18.633 9.144 -17.343 1.00 52.78 92 ILE A CA 1
ATOM 733 C C . ILE A 1 92 ? -18.239 7.728 -17.809 1.00 52.78 92 ILE A C 1
ATOM 735 O O . ILE A 1 92 ? -17.341 7.577 -18.634 1.00 52.78 92 ILE A O 1
ATOM 739 N N . LEU A 1 93 ? -18.916 6.681 -17.320 1.00 49.19 93 LEU A N 1
ATOM 740 C CA . LEU A 1 93 ? -18.549 5.279 -17.569 1.00 49.19 93 LEU A CA 1
ATOM 741 C C . LEU A 1 93 ? -19.396 4.575 -18.646 1.00 49.19 93 LEU A C 1
ATOM 743 O O . LEU A 1 93 ? -19.049 3.457 -19.025 1.00 49.19 93 LEU A O 1
ATOM 747 N N . PHE A 1 94 ? -20.467 5.198 -19.158 1.00 42.94 94 PHE A N 1
ATOM 748 C CA . PHE A 1 94 ? -21.381 4.562 -20.124 1.00 42.94 94 PHE A CA 1
ATOM 749 C C . PHE A 1 94 ? -21.398 5.147 -21.540 1.00 42.94 94 PHE A C 1
ATOM 751 O O . PHE A 1 94 ? -22.000 4.532 -22.420 1.00 42.94 94 PHE A O 1
ATOM 758 N N . ASP A 1 95 ? -20.695 6.243 -21.819 1.00 42.28 95 ASP A N 1
ATOM 759 C CA . ASP A 1 95 ? -20.622 6.764 -23.187 1.00 42.28 95 ASP A CA 1
ATOM 760 C C . ASP A 1 95 ? -19.448 6.155 -23.963 1.00 42.28 95 ASP A C 1
ATOM 762 O O . ASP A 1 95 ? -18.501 6.825 -24.369 1.00 42.28 95 ASP A O 1
ATOM 766 N N . GLU A 1 96 ? -19.551 4.852 -24.230 1.00 59.88 96 GLU A N 1
ATOM 767 C CA . GLU A 1 96 ? -18.832 4.220 -25.332 1.00 59.88 96 GLU A CA 1
ATOM 768 C C . GLU A 1 96 ? -19.837 3.487 -26.239 1.00 59.88 96 GLU A C 1
ATOM 770 O O . GLU A 1 96 ? -20.323 2.404 -25.921 1.00 59.88 96 GLU A O 1
ATOM 775 N N . ASN A 1 97 ? -20.110 4.118 -27.393 1.00 45.03 97 ASN A N 1
ATOM 776 C CA . ASN A 1 97 ? -20.772 3.615 -28.610 1.00 45.03 97 ASN A CA 1
ATOM 777 C C . ASN A 1 97 ? -22.169 4.185 -28.950 1.00 45.03 97 ASN A C 1
ATOM 779 O O . ASN A 1 97 ? -23.190 3.505 -28.855 1.00 45.03 97 ASN A O 1
ATOM 783 N N . ALA A 1 98 ? -22.173 5.361 -29.585 1.00 37.97 98 ALA A N 1
ATOM 784 C CA . ALA A 1 98 ? -22.992 5.572 -30.778 1.00 37.97 98 ALA A CA 1
ATOM 785 C C . ALA A 1 98 ? -22.107 6.086 -31.923 1.00 37.97 98 ALA A C 1
ATOM 787 O O . ALA A 1 98 ? -21.557 7.183 -31.908 1.00 37.97 98 ALA A O 1
ATOM 788 N N . THR A 1 99 ? -21.943 5.208 -32.902 1.00 34.25 99 THR A N 1
ATOM 789 C CA . THR A 1 99 ? -21.223 5.356 -34.162 1.00 34.25 99 THR A CA 1
ATOM 790 C C . THR A 1 99 ? -21.708 6.510 -35.045 1.00 34.25 99 THR A C 1
ATOM 792 O O . THR A 1 99 ? -22.907 6.676 -35.226 1.00 34.25 99 THR A O 1
ATOM 795 N N . THR A 1 100 ? -20.734 7.120 -35.731 1.00 40.00 100 THR A N 1
ATOM 796 C CA . THR A 1 100 ? -20.740 7.608 -37.128 1.00 40.00 100 THR A CA 1
ATOM 797 C C . THR A 1 100 ? -21.742 8.691 -37.554 1.00 40.00 100 THR A C 1
ATOM 799 O O . THR A 1 100 ? -22.949 8.486 -37.560 1.00 40.00 100 THR A O 1
ATOM 802 N N . SER A 1 101 ? -21.209 9.808 -38.066 1.00 33.00 101 SER A N 1
ATOM 803 C CA . SER A 1 101 ? -21.604 10.393 -39.361 1.00 33.00 101 SER A CA 1
ATOM 804 C C . SER A 1 101 ? -20.553 11.416 -39.810 1.00 33.00 101 SER A C 1
ATOM 806 O O . SER A 1 101 ? -20.473 12.524 -39.288 1.00 33.00 101 SER A O 1
ATOM 808 N N . MET A 1 102 ? -19.725 11.025 -40.783 1.00 47.53 102 MET A N 1
ATOM 809 C CA . MET A 1 102 ? -19.077 11.975 -41.686 1.00 47.53 102 MET A CA 1
ATOM 810 C C . MET A 1 102 ? -20.121 12.408 -42.720 1.00 47.53 102 MET A C 1
ATOM 812 O O . MET A 1 102 ? -20.433 11.599 -43.584 1.00 47.53 102 MET A O 1
ATOM 816 N N . GLU A 1 103 ? -20.582 13.658 -42.704 1.00 40.25 103 GLU A N 1
ATOM 817 C CA . GLU A 1 103 ? -21.028 14.354 -43.920 1.00 40.25 103 GLU A CA 1
ATOM 818 C C . GLU A 1 103 ? -20.547 15.809 -43.887 1.00 40.25 103 GLU A C 1
ATOM 820 O O . GLU A 1 103 ? -20.586 16.497 -42.869 1.00 40.25 103 GLU A O 1
ATOM 825 N N . LYS A 1 104 ? -19.976 16.204 -45.025 1.00 45.44 104 LYS A N 1
ATOM 826 C CA . LYS A 1 104 ? -19.398 17.510 -45.343 1.00 45.44 104 LYS A CA 1
ATOM 827 C C . LYS A 1 104 ? -20.512 18.496 -45.691 1.00 45.44 104 LYS A C 1
ATOM 829 O O . LYS A 1 104 ? -21.560 18.055 -46.130 1.00 45.44 104 LYS A O 1
ATOM 834 N N . GLU A 1 105 ? -20.214 19.792 -45.616 1.00 36.31 105 GLU A N 1
ATOM 835 C CA . GLU A 1 105 ? -20.372 20.807 -46.683 1.00 36.31 105 GLU A CA 1
ATOM 836 C C . GLU A 1 105 ? -19.924 22.166 -46.098 1.00 36.31 105 GLU A C 1
ATOM 838 O O . GLU A 1 105 ? -20.386 22.558 -45.034 1.00 36.31 105 GLU A O 1
ATOM 843 N N . ASN A 1 106 ? -18.801 22.710 -46.598 1.00 30.98 106 ASN A N 1
ATOM 844 C CA . ASN A 1 106 ? -18.709 23.937 -47.423 1.00 30.98 106 ASN A CA 1
ATOM 845 C C . ASN A 1 106 ? -18.986 25.239 -46.646 1.00 30.98 106 ASN A C 1
ATOM 847 O O . ASN A 1 106 ? -19.892 25.301 -45.837 1.00 30.98 106 ASN A O 1
ATOM 851 N N . GLU A 1 107 ? -18.381 26.395 -46.882 1.00 37.19 107 GLU A N 1
ATOM 852 C CA . GLU A 1 107 ? -17.263 26.930 -47.661 1.00 37.19 107 GLU A CA 1
ATOM 853 C C . GLU A 1 107 ? -17.389 28.450 -47.397 1.00 37.19 107 GLU A C 1
ATOM 855 O O . GLU A 1 107 ? -18.515 28.953 -47.388 1.00 37.19 107 GLU A O 1
ATOM 860 N N . LYS A 1 108 ? -16.258 29.150 -47.237 1.00 40.00 108 LYS A N 1
ATOM 861 C CA . LYS A 1 108 ? -15.968 30.530 -47.692 1.00 40.00 108 LYS A CA 1
ATOM 862 C C . LYS A 1 108 ? -15.441 31.514 -46.644 1.00 40.00 108 LYS A C 1
ATOM 864 O O . LYS A 1 108 ? -16.144 31.896 -45.717 1.00 40.00 108 LYS A O 1
ATOM 869 N N . ASP A 1 109 ? -14.222 31.953 -46.976 1.00 40.34 109 ASP A N 1
ATOM 870 C CA . ASP A 1 109 ? -13.696 33.326 -46.981 1.00 40.34 109 ASP A CA 1
ATOM 871 C C . ASP A 1 109 ? -13.561 34.046 -45.626 1.00 40.34 109 ASP A C 1
ATOM 873 O O . ASP A 1 109 ? -14.483 34.108 -44.828 1.00 40.34 109 ASP A O 1
ATOM 877 N N . SER A 1 110 ? -12.431 34.660 -45.279 1.00 45.94 110 SER A N 1
ATOM 878 C CA . SER A 1 110 ? -11.461 35.362 -46.120 1.00 45.94 110 SER A CA 1
ATOM 879 C C . SER A 1 110 ? -10.133 35.489 -45.375 1.00 45.94 110 SER A C 1
ATOM 881 O O . SER A 1 110 ? -10.112 35.791 -44.182 1.00 45.94 110 SER A O 1
ATOM 883 N N . GLU A 1 111 ? -9.040 35.321 -46.117 1.00 50.44 111 GLU A N 1
ATOM 884 C CA . GLU A 1 111 ? -7.717 35.885 -45.837 1.00 50.44 111 GLU A CA 1
ATOM 885 C C . GLU A 1 111 ? -7.794 37.350 -45.387 1.00 50.44 111 GLU A C 1
ATOM 887 O O . GLU A 1 111 ? -8.619 38.098 -45.906 1.00 50.44 111 GLU A O 1
ATOM 892 N N . VAL A 1 112 ? -6.919 37.733 -44.454 1.00 44.38 112 VAL A N 1
ATOM 893 C CA . VAL A 1 112 ? -6.072 38.947 -44.415 1.00 44.38 112 VAL A CA 1
ATOM 894 C C . VAL A 1 112 ? -5.362 38.925 -43.052 1.00 44.38 112 VAL A C 1
ATOM 896 O O . VAL A 1 112 ? -5.991 38.658 -42.038 1.00 44.38 112 VAL A O 1
ATOM 899 N N . GLU A 1 113 ? -4.080 39.179 -42.861 1.00 42.31 113 GLU A N 1
ATOM 900 C CA . GLU A 1 113 ? -2.923 39.422 -43.707 1.00 42.31 113 GLU A CA 1
ATOM 901 C C . GLU A 1 113 ? -1.749 39.263 -42.721 1.00 42.31 113 GLU A C 1
ATOM 903 O O . GLU A 1 113 ? -1.806 39.725 -41.578 1.00 42.31 113 GLU A O 1
ATOM 908 N N . GLU A 1 114 ? -0.714 38.543 -43.130 1.00 48.28 114 GLU A N 1
ATOM 909 C CA . GLU A 1 114 ? 0.614 38.630 -42.534 1.00 48.28 114 GLU A CA 1
ATOM 910 C C . GLU A 1 114 ? 1.051 40.105 -42.531 1.00 48.28 114 GLU A C 1
ATOM 912 O O . GLU A 1 114 ? 1.029 40.709 -43.593 1.00 48.28 114 GLU A O 1
ATOM 917 N N . MET A 1 115 ? 1.397 40.684 -41.372 1.00 41.22 115 MET A N 1
ATOM 918 C CA . MET A 1 115 ? 2.381 41.774 -41.176 1.00 41.22 115 MET A CA 1
ATOM 919 C C . MET A 1 115 ? 2.142 42.500 -39.841 1.00 41.22 115 MET A C 1
ATOM 921 O O . MET A 1 115 ? 1.263 43.357 -39.742 1.00 41.22 115 MET A O 1
ATOM 925 N N . LEU A 1 116 ? 2.968 42.183 -38.836 1.00 41.34 116 LEU A N 1
ATOM 926 C CA . LEU A 1 116 ? 3.844 43.123 -38.107 1.00 41.34 116 LEU A CA 1
ATOM 927 C C . LEU A 1 116 ? 4.694 42.377 -37.069 1.00 41.34 116 LEU A C 1
ATOM 929 O O . LEU A 1 116 ? 4.121 41.603 -36.272 1.00 41.34 116 LEU A O 1
#

Sequence (116 aa):
MDEEVSTERIKCFRRIFSNEDERIRANDEFANFSLKSGPFADPDSIGSMYVIDPRKWWACFGSNAPLLQSMEDVGVLEFANLSLDEPELESILFDENATTSMEKENEKDSEVEEML

Radius of gyration: 23.97 Å; chains: 1; bounding box: 40×54×64 Å

Foldseek 3Di:
DDPVVVVVVLVLLVVQDVDPVLSVLLVVLVVCCVVCHDQSVDPVLVVCCVPDDPVVSCVVRVVSNVSVVVCVVVPVVVVVVVVVVDPVVVVVPPPDDDDDDDDDDDDDDDDDDDDD